Protein AF-A0A2S7ENK1-F1 (afdb_monomer_lite)

pLDDT: mean 70.55, std 12.11, range [43.16, 85.75]

Secondary structure (DSSP, 8-state):
--------S--SS-----HHHHHHHHHHHHS-HHHHHHHHTTTS----SS--SPPPPHHHHHHHHHHHHHHHTT--

Organism: NCBI:txid56455

Sequence (76 aa):
MTLSLQHDASFDVHRKPTRRDVFLSQMDQVVPWAPLCACIAPFYPKVGASGGRPPVGLERMLRIHFLTECRTNRRS

Structure (mmCIF, N/CA/C/O backbone):
data_AF-A0A2S7ENK1-F1
#
_entry.id   AF-A0A2S7ENK1-F1
#
loop_
_atom_site.group_PDB
_atom_site.id
_atom_site.type_symbol
_atom_site.label_atom_id
_atom_site.label_alt_id
_atom_site.label_comp_id
_atom_site.label_asym_id
_atom_site.label_entity_id
_atom_site.label_seq_id
_atom_site.pdbx_PDB_ins_code
_atom_site.Cartn_x
_atom_site.Cartn_y
_atom_site.Cartn_z
_atom_site.occupancy
_atom_site.B_iso_or_equiv
_atom_site.auth_seq_id
_atom_site.auth_comp_id
_atom_site.auth_asym_id
_atom_site.auth_atom_id
_atom_site.pdbx_PDB_model_num
ATOM 1 N N . MET A 1 1 ? 34.831 -5.334 21.196 1.00 45.84 1 MET A N 1
ATOM 2 C CA . MET A 1 1 ? 33.667 -5.887 21.919 1.00 45.84 1 MET A CA 1
ATOM 3 C C . MET A 1 1 ? 32.506 -5.882 20.940 1.00 45.84 1 MET A C 1
ATOM 5 O O . MET A 1 1 ? 32.276 -4.840 20.348 1.00 45.84 1 MET A O 1
ATOM 9 N N . THR A 1 2 ? 32.091 -7.056 20.442 1.00 59.31 2 THR A N 1
ATOM 10 C CA . THR A 1 2 ? 30.858 -7.765 20.878 1.00 59.31 2 THR A CA 1
ATOM 11 C C . THR A 1 2 ? 29.617 -6.864 20.729 1.00 59.31 2 THR A C 1
ATOM 13 O O . THR A 1 2 ? 29.636 -5.732 21.175 1.00 59.31 2 THR A O 1
ATOM 16 N N . LEU A 1 3 ? 28.508 -7.242 20.098 1.00 53.66 3 LEU A N 1
ATOM 17 C CA . LEU A 1 3 ? 27.829 -8.530 20.022 1.00 53.66 3 LEU A CA 1
ATOM 18 C C . LEU A 1 3 ? 26.902 -8.569 18.792 1.00 53.66 3 LEU A C 1
ATOM 20 O O . LEU A 1 3 ? 26.422 -7.542 18.319 1.00 53.66 3 LEU A O 1
ATOM 24 N N . SER A 1 4 ? 26.630 -9.802 18.365 1.00 72.19 4 SER A N 1
ATOM 25 C CA . SER A 1 4 ? 25.447 -10.311 17.664 1.00 72.19 4 SER A CA 1
ATOM 26 C C . SER A 1 4 ? 24.129 -9.584 17.966 1.00 72.19 4 SER A C 1
ATOM 28 O O . SER A 1 4 ? 23.974 -9.054 19.057 1.00 72.19 4 SER A O 1
ATOM 30 N N . LEU A 1 5 ? 23.113 -9.753 17.110 1.00 60.62 5 LEU A N 1
ATOM 31 C CA . LEU A 1 5 ? 21.813 -10.239 17.593 1.00 60.62 5 LEU A CA 1
ATOM 32 C C . LEU A 1 5 ? 20.970 -10.852 16.462 1.00 60.62 5 LEU A C 1
ATOM 34 O O . LEU A 1 5 ? 20.677 -10.221 15.450 1.00 60.62 5 LEU A O 1
ATOM 38 N N . GLN A 1 6 ? 20.594 -12.108 16.687 1.00 70.38 6 GLN A N 1
ATOM 39 C CA . GLN A 1 6 ? 19.545 -12.859 16.005 1.00 70.38 6 GLN A CA 1
ATOM 40 C C . GLN A 1 6 ? 18.185 -12.469 16.612 1.00 70.38 6 GLN A C 1
ATOM 42 O O . GLN A 1 6 ? 18.074 -12.464 17.834 1.00 70.38 6 GLN A O 1
ATOM 47 N N . HIS A 1 7 ? 17.161 -12.205 15.797 1.00 55.78 7 HIS A N 1
ATOM 48 C CA . HIS A 1 7 ? 15.718 -12.303 16.115 1.00 55.78 7 HIS A CA 1
ATOM 49 C C . HIS A 1 7 ? 14.968 -11.908 14.825 1.00 55.78 7 HIS A C 1
ATOM 51 O O . HIS A 1 7 ? 15.388 -10.962 14.172 1.00 55.78 7 HIS A O 1
ATOM 57 N N . ASP A 1 8 ? 13.901 -12.519 14.325 1.00 45.91 8 ASP A N 1
ATOM 58 C CA . ASP A 1 8 ? 12.840 -13.318 14.920 1.00 45.91 8 ASP A CA 1
ATOM 59 C C . ASP A 1 8 ? 12.027 -13.913 13.747 1.00 45.91 8 ASP A C 1
ATOM 61 O O . ASP A 1 8 ? 11.674 -13.180 12.821 1.00 45.91 8 ASP A O 1
ATOM 65 N N . ALA A 1 9 ? 11.760 -15.220 13.745 1.00 56.31 9 ALA A N 1
ATOM 66 C CA . ALA A 1 9 ? 11.030 -15.910 12.674 1.00 56.31 9 ALA A CA 1
ATOM 67 C C . ALA A 1 9 ? 9.630 -16.385 13.122 1.00 56.31 9 ALA A C 1
ATOM 69 O O . ALA A 1 9 ? 9.162 -17.422 12.651 1.00 56.31 9 ALA A O 1
ATOM 70 N N . SER A 1 10 ? 8.965 -15.659 14.033 1.00 52.41 10 SER A N 1
ATOM 71 C CA . SER A 1 10 ? 7.785 -16.174 14.751 1.00 52.41 10 SER A CA 1
ATOM 72 C C . SER A 1 10 ? 6.644 -15.162 14.958 1.00 52.41 10 SER A C 1
ATOM 74 O O . SER A 1 10 ? 5.867 -15.303 15.900 1.00 52.41 10 SER A O 1
ATOM 76 N N . PHE A 1 11 ? 6.470 -14.163 14.085 1.00 55.78 11 PHE A N 1
ATOM 77 C CA . PHE A 1 11 ? 5.378 -13.171 14.212 1.00 55.78 11 PHE A CA 1
ATOM 78 C C . PHE A 1 11 ? 4.277 -13.246 13.133 1.00 55.78 11 PHE A C 1
ATOM 80 O O . PHE A 1 11 ? 3.454 -12.334 13.040 1.00 55.78 11 PHE A O 1
ATOM 87 N N . ASP A 1 12 ? 4.226 -14.302 12.317 1.00 57.03 12 ASP A N 1
ATOM 88 C CA . ASP A 1 12 ? 3.462 -14.266 11.056 1.00 57.03 12 ASP A CA 1
ATOM 89 C C . ASP A 1 12 ? 1.955 -14.605 11.153 1.00 57.03 12 ASP A C 1
ATOM 91 O O . ASP A 1 12 ? 1.199 -14.262 10.254 1.00 57.03 12 ASP A O 1
ATOM 95 N N . VAL A 1 13 ? 1.445 -15.199 12.244 1.00 61.53 13 VAL A N 1
ATOM 96 C CA . VAL A 1 13 ? 0.083 -15.804 12.207 1.00 61.53 13 VAL A CA 1
ATOM 97 C C . VAL A 1 13 ? -1.023 -14.992 12.912 1.00 61.53 13 VAL A C 1
ATOM 99 O O . VAL A 1 13 ? -2.204 -15.236 12.690 1.00 61.53 13 VAL A O 1
ATO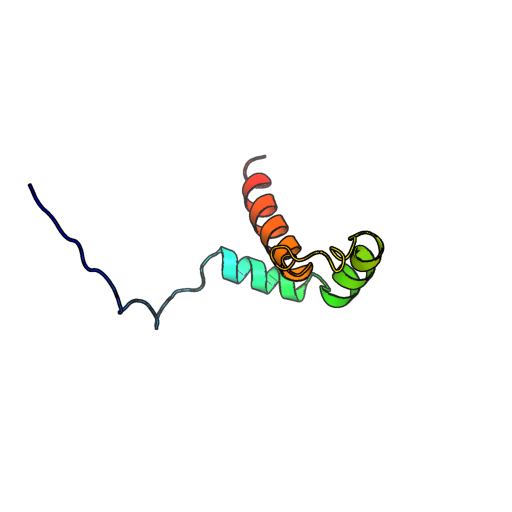M 102 N N . HIS A 1 14 ? -0.701 -13.969 13.713 1.00 57.06 14 HIS A N 1
ATOM 103 C CA . HIS A 1 14 ? -1.718 -13.214 14.479 1.00 57.06 14 HIS A CA 1
ATOM 104 C C . HIS A 1 14 ? -1.534 -11.698 14.413 1.00 57.06 14 HIS A C 1
ATOM 106 O O . HIS A 1 14 ? -1.703 -10.981 15.409 1.00 57.06 14 HIS A O 1
ATOM 112 N N . ARG A 1 15 ? -1.180 -11.165 13.242 1.00 61.47 15 ARG A N 1
ATOM 113 C CA . ARG A 1 15 ? -1.096 -9.714 13.091 1.00 61.47 15 ARG A CA 1
ATOM 114 C C . ARG A 1 15 ? -2.508 -9.132 13.069 1.00 61.47 15 ARG A C 1
ATOM 116 O O . ARG A 1 15 ? -3.156 -9.100 12.030 1.00 61.47 15 ARG A O 1
ATOM 123 N N . LYS A 1 16 ? -2.971 -8.644 14.228 1.00 69.88 16 LYS A N 1
ATOM 124 C CA . LYS A 1 16 ? -4.166 -7.792 14.326 1.00 69.88 16 LYS A CA 1
ATOM 125 C C . LYS A 1 16 ? -4.098 -6.758 13.194 1.00 69.88 16 LYS A C 1
ATOM 127 O O . LYS A 1 16 ? -3.058 -6.088 13.093 1.00 69.88 16 LYS A O 1
ATOM 132 N N . PRO A 1 17 ? -5.139 -6.634 12.347 1.00 68.38 17 PRO A N 1
ATOM 133 C CA . PRO A 1 17 ? -5.107 -5.709 11.228 1.00 68.38 17 PRO A CA 1
ATOM 134 C C . PRO A 1 17 ? -4.782 -4.330 11.784 1.00 68.38 17 PRO A C 1
ATOM 136 O O . PRO A 1 17 ? -5.431 -3.820 12.702 1.00 68.38 17 PRO A O 1
ATOM 139 N N . THR A 1 18 ? -3.677 -3.760 11.309 1.00 76.69 18 THR A N 1
ATOM 140 C CA . THR A 1 18 ? -3.254 -2.454 11.806 1.00 76.69 18 THR A CA 1
ATOM 141 C C . THR A 1 18 ? -4.309 -1.427 11.402 1.00 76.69 18 THR A C 1
ATOM 143 O O . THR A 1 18 ? -4.981 -1.592 10.389 1.00 76.69 18 THR A O 1
ATOM 146 N N . ARG A 1 19 ? -4.439 -0.312 12.131 1.00 75.06 19 ARG A N 1
ATOM 147 C CA . ARG A 1 19 ? -5.402 0.752 11.762 1.00 75.06 19 ARG A CA 1
ATOM 148 C C . ARG A 1 19 ? -5.242 1.232 10.309 1.00 75.06 19 ARG A C 1
ATOM 150 O O . ARG A 1 19 ? -6.194 1.730 9.728 1.00 75.06 19 ARG A O 1
ATOM 157 N N . ARG A 1 20 ? -4.042 1.079 9.733 1.00 76.06 20 ARG A N 1
ATOM 158 C CA . ARG A 1 20 ? -3.736 1.384 8.328 1.00 76.06 20 ARG A CA 1
ATOM 159 C C . ARG A 1 20 ?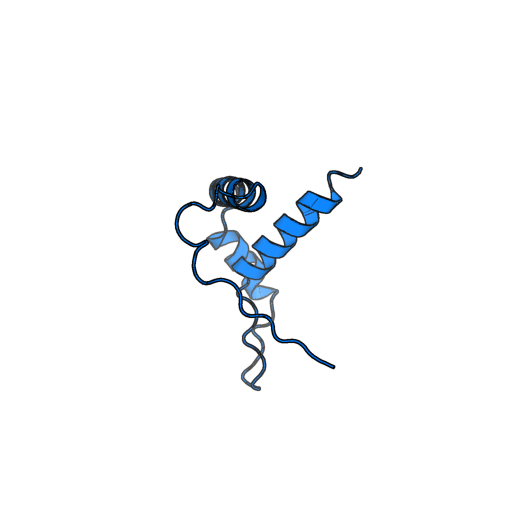 -4.365 0.396 7.358 1.00 76.06 20 ARG A C 1
ATOM 161 O O . ARG A 1 20 ? -4.808 0.813 6.304 1.00 76.06 20 ARG A O 1
ATOM 168 N N . ASP A 1 21 ? -4.396 -0.875 7.728 1.00 80.38 21 ASP A N 1
ATOM 169 C CA . ASP A 1 21 ? -4.969 -1.952 6.927 1.00 80.38 21 ASP A CA 1
ATOM 170 C C . ASP A 1 21 ? -6.495 -1.822 6.855 1.00 80.38 21 ASP A C 1
ATOM 172 O O . ASP A 1 21 ? -7.070 -1.790 5.774 1.00 80.38 21 ASP A O 1
ATOM 176 N N . VAL A 1 22 ? -7.133 -1.567 8.004 1.00 82.75 22 VAL A N 1
ATOM 177 C CA . VAL A 1 22 ? -8.578 -1.285 8.079 1.00 82.75 22 VAL A CA 1
ATOM 178 C C . VAL A 1 22 ? -8.943 -0.041 7.267 1.00 82.75 22 VAL A C 1
ATOM 180 O O . VAL A 1 22 ? -9.916 -0.054 6.522 1.00 82.75 22 VAL A O 1
ATOM 183 N N . PHE A 1 23 ? -8.148 1.027 7.375 1.00 82.19 23 PHE A N 1
ATOM 184 C CA . PHE A 1 23 ? -8.364 2.242 6.592 1.00 82.19 23 PHE A CA 1
ATOM 185 C C . PHE A 1 23 ? -8.204 1.987 5.091 1.00 82.19 23 PHE A C 1
ATOM 187 O O . PHE A 1 23 ? -9.059 2.399 4.318 1.00 82.19 23 PHE A O 1
ATOM 194 N N . LEU A 1 24 ? -7.161 1.264 4.674 1.00 82.19 24 LEU A N 1
ATOM 195 C CA . LEU A 1 24 ? -6.986 0.874 3.276 1.00 82.19 24 LEU A CA 1
ATOM 196 C C . LEU A 1 24 ? -8.152 0.026 2.768 1.00 82.19 24 LEU A C 1
ATOM 198 O O . LEU A 1 24 ? -8.605 0.264 1.657 1.00 82.19 24 LEU A O 1
ATOM 202 N N . SER A 1 25 ? -8.657 -0.914 3.568 1.00 83.31 25 SER A N 1
ATOM 203 C CA 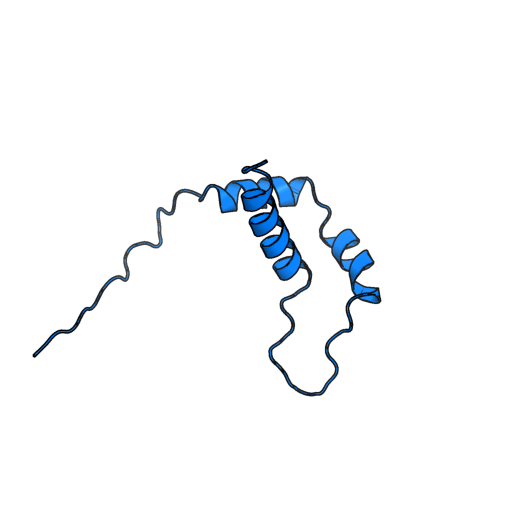. SER A 1 25 ? -9.807 -1.744 3.197 1.00 83.31 25 SER A CA 1
ATOM 204 C C . SER A 1 25 ? -11.085 -0.917 3.036 1.00 83.31 25 SER A C 1
ATOM 206 O O . SER A 1 25 ? -11.813 -1.112 2.067 1.00 83.31 25 SER A O 1
ATOM 208 N N . GLN A 1 26 ? -11.333 0.050 3.923 1.00 84.38 26 GLN A N 1
ATOM 209 C CA . GLN A 1 26 ? -12.449 0.991 3.776 1.00 84.38 26 GLN A CA 1
ATOM 210 C C . GLN A 1 26 ? -12.282 1.865 2.530 1.00 84.38 26 GLN A C 1
ATOM 212 O O . GLN A 1 26 ? -13.236 2.079 1.786 1.00 84.38 26 GLN A O 1
ATOM 217 N N . MET A 1 27 ? -11.062 2.343 2.280 1.00 82.56 27 MET A N 1
ATOM 218 C CA . MET A 1 27 ? -10.743 3.106 1.080 1.00 82.56 27 MET A CA 1
ATOM 219 C C . MET A 1 27 ? -10.941 2.292 -0.193 1.00 82.56 27 MET A C 1
ATOM 221 O O . MET A 1 27 ? -11.425 2.834 -1.174 1.00 82.56 27 MET A O 1
ATOM 225 N N . ASP A 1 28 ? -10.604 1.006 -0.178 1.00 82.50 28 ASP A N 1
ATOM 226 C CA . ASP A 1 28 ? -10.767 0.116 -1.325 1.00 82.50 28 ASP A CA 1
ATOM 227 C C . ASP A 1 28 ? -12.232 -0.066 -1.730 1.00 82.50 28 ASP A C 1
ATOM 229 O O . ASP A 1 28 ? -12.539 -0.172 -2.912 1.00 82.50 28 ASP A O 1
ATOM 233 N N . GLN A 1 29 ? -13.147 0.006 -0.760 1.00 83.81 29 GLN A N 1
ATOM 234 C CA . GLN A 1 29 ? -14.586 -0.050 -1.011 1.00 83.81 29 GLN A CA 1
ATOM 235 C C . GLN A 1 29 ? -15.159 1.258 -1.572 1.00 83.81 29 GLN A C 1
ATOM 237 O O . GLN A 1 29 ? -16.103 1.219 -2.358 1.00 83.81 29 GLN A O 1
ATOM 242 N N . VAL A 1 30 ? -14.627 2.414 -1.159 1.00 85.25 30 VAL A N 1
ATOM 243 C CA . VAL A 1 30 ? -15.169 3.729 -1.559 1.00 85.25 30 VAL A CA 1
ATOM 244 C C . VAL A 1 30 ? -14.458 4.334 -2.768 1.00 85.25 30 VAL A C 1
ATOM 246 O O . VAL A 1 30 ? -15.061 5.117 -3.500 1.00 85.25 30 VAL A O 1
ATOM 249 N N . VAL A 1 31 ? -13.183 4.002 -2.986 1.00 80.56 31 VAL A N 1
ATOM 250 C CA . VAL A 1 31 ? -12.369 4.543 -4.077 1.00 80.56 31 VAL A CA 1
ATOM 251 C C . VAL A 1 31 ? -12.394 3.568 -5.250 1.00 80.56 31 VAL A C 1
ATOM 253 O O . VAL A 1 31 ? -11.843 2.472 -5.152 1.00 80.56 31 VAL A O 1
ATOM 256 N N . PRO A 1 32 ? -12.943 3.962 -6.409 1.00 85.75 32 PRO A N 1
ATOM 257 C CA . PRO A 1 32 ? -12.899 3.121 -7.590 1.00 85.75 32 PRO A CA 1
ATOM 258 C C . PRO A 1 32 ? -11.493 3.195 -8.217 1.00 85.75 32 PRO A C 1
ATOM 260 O O . PRO A 1 32 ? -11.213 4.020 -9.089 1.00 85.75 32 PRO A O 1
ATOM 263 N N . TRP A 1 33 ? -10.578 2.334 -7.757 1.00 81.75 33 TRP A N 1
ATOM 264 C CA . TRP A 1 33 ? -9.162 2.348 -8.158 1.00 81.75 33 TRP A CA 1
ATOM 265 C C . TRP A 1 33 ? -8.939 2.166 -9.654 1.00 81.75 33 TRP A C 1
ATOM 267 O O . TRP A 1 33 ? -8.068 2.824 -10.217 1.00 81.75 33 TRP A O 1
ATOM 277 N N . ALA A 1 34 ? -9.718 1.300 -10.305 1.00 80.81 34 ALA A N 1
ATOM 278 C CA . ALA A 1 34 ? -9.582 1.019 -11.731 1.00 80.81 34 ALA A CA 1
ATOM 279 C C . ALA A 1 34 ? -9.818 2.270 -12.605 1.00 80.81 34 ALA A C 1
ATOM 281 O O . ALA A 1 34 ? -8.902 2.649 -13.341 1.00 80.81 34 ALA A O 1
ATOM 282 N N . PRO A 1 35 ? -10.970 2.970 -12.516 1.00 83.94 35 PRO A N 1
ATOM 283 C CA . PRO A 1 35 ? -11.169 4.206 -13.269 1.00 83.94 35 PRO A CA 1
ATOM 284 C C . PRO A 1 35 ? -10.265 5.341 -12.777 1.00 83.94 35 PRO A C 1
ATOM 286 O O . PRO A 1 35 ? -9.809 6.130 -13.595 1.00 83.94 35 PRO A O 1
ATOM 289 N N . LEU A 1 36 ? -9.927 5.402 -11.483 1.00 83.06 36 LEU A N 1
ATOM 290 C CA . LEU A 1 36 ? -8.981 6.397 -10.969 1.00 83.06 36 LEU A CA 1
ATOM 291 C C . LEU A 1 36 ? -7.597 6.243 -11.620 1.00 83.06 36 LEU A C 1
ATOM 293 O O . LEU A 1 36 ? -7.026 7.213 -12.119 1.00 83.06 36 LEU A O 1
ATOM 297 N N . CYS A 1 37 ? -7.076 5.016 -11.672 1.00 80.62 37 CYS A N 1
ATOM 298 C CA . CYS A 1 37 ? -5.823 4.715 -12.355 1.00 80.62 37 CYS A CA 1
ATOM 299 C C . CYS A 1 37 ? -5.926 4.999 -13.857 1.00 80.62 37 CYS A C 1
ATOM 301 O O . CYS A 1 37 ? -4.972 5.527 -14.420 1.00 80.62 37 CYS A O 1
ATOM 303 N N . ALA A 1 38 ? -7.061 4.702 -14.498 1.00 83.56 38 ALA A N 1
ATOM 304 C CA . ALA A 1 38 ? -7.281 4.991 -15.916 1.00 83.56 38 ALA A CA 1
ATOM 305 C C . ALA A 1 38 ? -7.295 6.500 -16.217 1.00 83.56 38 ALA A C 1
ATOM 307 O O . ALA A 1 38 ? -6.713 6.921 -17.213 1.00 83.56 38 ALA A O 1
ATOM 308 N N . CYS A 1 39 ? -7.882 7.316 -15.336 1.00 85.50 39 CYS A N 1
ATOM 309 C CA . CYS A 1 39 ? -7.863 8.775 -15.445 1.00 85.50 39 CYS A CA 1
ATOM 310 C C . CYS A 1 39 ? -6.456 9.356 -15.263 1.00 85.50 39 CYS A C 1
ATOM 312 O O . CYS A 1 39 ? -6.124 10.348 -15.901 1.00 85.50 39 CYS A O 1
ATOM 314 N N . ILE A 1 40 ? -5.625 8.749 -14.410 1.00 79.56 40 ILE A N 1
ATOM 315 C CA . ILE A 1 40 ? -4.264 9.230 -14.112 1.00 79.56 40 ILE A CA 1
ATOM 316 C C . ILE A 1 40 ? -3.235 8.689 -15.117 1.00 79.56 40 ILE A C 1
ATOM 318 O O . ILE A 1 40 ? -2.234 9.348 -15.389 1.00 79.56 40 ILE A O 1
ATOM 322 N N . ALA A 1 41 ? -3.486 7.524 -15.716 1.00 78.44 41 ALA A N 1
ATOM 323 C CA . ALA A 1 41 ? -2.626 6.894 -16.715 1.00 78.44 41 ALA A CA 1
ATOM 324 C C . ALA A 1 41 ? -2.175 7.809 -17.875 1.00 78.44 41 ALA A C 1
ATOM 326 O O . ALA A 1 41 ? -1.000 7.716 -18.229 1.00 78.44 41 ALA A O 1
ATOM 327 N N . PRO A 1 42 ? -3.016 8.680 -18.475 1.00 81.12 42 PRO A N 1
ATOM 328 C CA . PRO A 1 42 ? -2.566 9.600 -19.524 1.00 81.12 42 PRO A CA 1
ATOM 329 C C . PRO A 1 42 ? -1.669 10.736 -19.008 1.00 81.12 42 PRO A C 1
ATOM 331 O O . PRO A 1 42 ? -0.871 11.266 -19.774 1.00 81.12 42 PRO A O 1
ATOM 334 N N . PHE A 1 43 ? -1.773 11.101 -17.727 1.00 77.75 43 PHE A N 1
ATOM 335 C CA . PHE A 1 43 ? -0.948 12.144 -17.103 1.00 77.75 43 PHE A CA 1
ATOM 336 C C . PHE A 1 43 ? 0.339 11.597 -16.488 1.00 77.75 43 PHE A C 1
ATOM 338 O O . PHE A 1 43 ? 1.270 12.355 -16.225 1.00 77.75 43 PHE A O 1
ATOM 345 N N . TYR A 1 44 ? 0.395 10.290 -16.233 1.00 70.31 44 TYR A N 1
ATOM 346 C CA . TYR A 1 44 ? 1.565 9.646 -15.669 1.00 70.31 44 TYR A CA 1
ATOM 347 C C . TYR A 1 44 ? 2.454 9.129 -16.800 1.00 70.31 44 TYR A C 1
ATOM 349 O O . TYR A 1 44 ? 2.111 8.120 -17.428 1.00 70.31 44 TYR A O 1
ATOM 357 N N . PRO A 1 45 ? 3.598 9.780 -17.084 1.00 67.75 45 PRO A N 1
ATOM 358 C CA . PRO A 1 45 ? 4.506 9.276 -18.095 1.00 67.75 45 PRO A CA 1
ATOM 359 C C . PRO A 1 45 ? 4.944 7.874 -17.674 1.00 67.75 45 PRO A C 1
ATOM 361 O O . PRO A 1 45 ? 5.577 7.680 -16.634 1.00 67.75 45 PRO A O 1
ATOM 364 N N . LYS A 1 46 ? 4.572 6.871 -18.475 1.00 64.44 46 LYS A N 1
ATOM 365 C CA . LYS A 1 46 ? 5.113 5.520 -18.336 1.00 64.44 46 LYS A CA 1
ATOM 366 C C . LYS A 1 46 ? 6.612 5.667 -18.548 1.00 64.44 46 LYS A C 1
ATOM 368 O O . LYS A 1 46 ? 7.027 5.990 -19.657 1.00 64.44 46 LYS A O 1
ATOM 373 N N . VAL A 1 47 ? 7.391 5.537 -17.472 1.00 57.16 47 VAL A N 1
ATOM 374 C CA . VAL A 1 47 ? 8.851 5.666 -17.517 1.00 57.16 47 VAL A CA 1
ATOM 375 C C . VAL A 1 47 ? 9.336 4.783 -18.663 1.00 57.16 47 VAL A C 1
ATOM 377 O O . VAL A 1 47 ? 9.072 3.580 -18.674 1.00 57.16 47 VAL A O 1
ATOM 380 N N . GLY A 1 48 ? 9.889 5.434 -19.688 1.00 53.56 48 GLY A N 1
ATOM 381 C CA . GLY A 1 48 ? 10.214 4.820 -20.967 1.00 53.56 48 GLY A CA 1
ATOM 382 C C . GLY A 1 48 ? 11.260 3.718 -20.831 1.00 53.56 48 GLY A C 1
ATOM 383 O O . GLY A 1 48 ? 11.853 3.528 -19.774 1.00 53.56 48 GLY A O 1
ATOM 384 N N . ALA A 1 49 ? 11.499 3.019 -21.939 1.00 55.41 49 ALA A N 1
ATOM 385 C CA . ALA A 1 49 ? 12.360 1.844 -22.107 1.00 55.41 49 ALA A CA 1
ATOM 386 C C . ALA A 1 49 ? 13.841 1.968 -21.655 1.00 55.41 49 ALA A C 1
ATOM 388 O O . ALA A 1 49 ? 14.629 1.055 -21.891 1.00 55.41 49 ALA A O 1
ATOM 389 N N . SER A 1 50 ? 14.237 3.052 -20.988 1.00 56.91 50 SER A N 1
ATOM 390 C CA . SER A 1 50 ? 15.566 3.252 -20.412 1.00 56.91 50 SER A CA 1
ATOM 391 C C . SER A 1 50 ? 15.556 2.800 -18.952 1.00 56.91 50 SER A C 1
ATOM 393 O O . SER A 1 50 ? 15.150 3.542 -18.060 1.00 56.91 50 SER A O 1
ATOM 395 N N . GLY A 1 51 ? 15.956 1.544 -18.744 1.00 59.25 51 GLY A N 1
ATOM 396 C CA . GLY A 1 51 ? 15.897 0.800 -17.486 1.00 59.25 51 GLY A CA 1
ATOM 397 C C . GLY A 1 51 ? 16.182 1.615 -16.220 1.00 59.25 51 GLY A C 1
ATOM 398 O O . GLY A 1 51 ? 17.299 2.062 -15.973 1.00 59.25 51 GLY A O 1
ATOM 399 N N . GLY A 1 52 ? 15.154 1.723 -15.382 1.00 67.00 52 GLY A N 1
ATOM 400 C CA . GLY A 1 52 ? 15.214 2.185 -14.001 1.00 67.00 52 GLY A CA 1
ATOM 401 C C . GLY A 1 52 ? 14.273 1.353 -13.128 1.00 67.00 52 GLY A C 1
ATOM 402 O O . GLY A 1 52 ? 13.544 0.497 -13.635 1.00 67.00 52 GLY A O 1
ATOM 403 N N . ARG A 1 53 ? 14.293 1.585 -11.805 1.00 55.56 53 ARG A N 1
ATOM 404 C CA . ARG A 1 53 ? 13.411 0.904 -10.836 1.00 55.56 53 ARG A CA 1
ATOM 405 C C . ARG A 1 53 ? 11.974 0.921 -11.372 1.00 55.56 53 ARG A C 1
ATOM 407 O O . ARG A 1 53 ? 11.508 2.014 -11.703 1.00 55.56 53 ARG A O 1
ATOM 414 N N . PRO A 1 54 ? 11.277 -0.232 -11.448 1.00 57.09 54 PRO A N 1
ATOM 415 C CA . PRO A 1 54 ? 9.930 -0.267 -11.994 1.00 57.09 54 PRO A CA 1
ATOM 416 C C . PRO A 1 54 ? 9.093 0.783 -11.263 1.00 57.09 54 PRO A C 1
ATOM 418 O O . PRO A 1 54 ? 9.146 0.828 -10.022 1.00 57.09 54 PRO A O 1
ATOM 421 N N . PRO A 1 55 ? 8.387 1.667 -11.993 1.00 59.69 55 PRO A N 1
ATOM 422 C CA . PRO A 1 55 ? 7.559 2.667 -11.356 1.00 59.69 55 PRO A CA 1
ATOM 423 C C . PRO A 1 55 ? 6.617 1.931 -10.415 1.00 59.69 55 PRO A C 1
ATOM 425 O O . PRO A 1 55 ? 6.007 0.920 -10.773 1.00 59.69 55 PRO A O 1
ATOM 428 N N . VAL A 1 56 ? 6.570 2.399 -9.17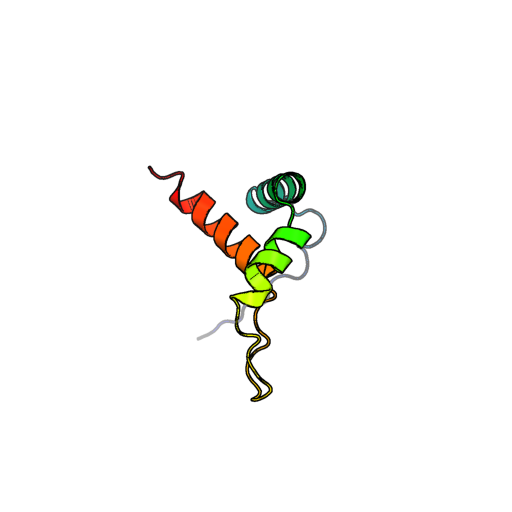1 1.00 62.34 56 VAL A N 1
ATOM 429 C CA . VA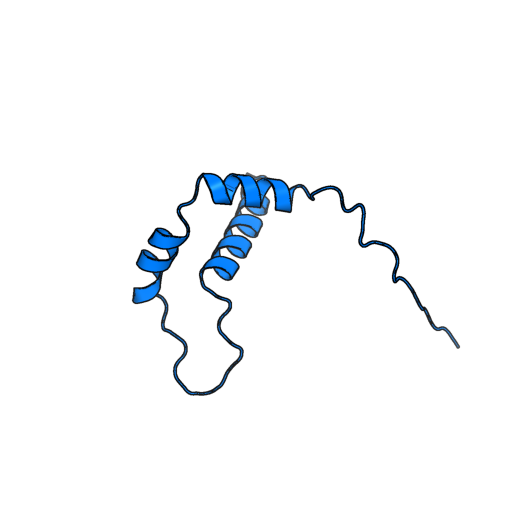L A 1 56 ? 5.596 1.919 -8.199 1.00 62.34 56 VAL A CA 1
ATOM 430 C C . VAL A 1 56 ? 4.241 2.023 -8.889 1.00 62.34 56 VAL A C 1
ATOM 432 O O . VAL A 1 56 ? 3.864 3.124 -9.281 1.00 62.34 56 VAL A O 1
ATOM 435 N N . GLY A 1 57 ? 3.564 0.887 -9.111 1.00 74.00 57 GLY A N 1
ATOM 436 C CA . GLY A 1 57 ? 2.299 0.873 -9.848 1.00 74.00 57 GLY A CA 1
ATOM 437 C C . GLY A 1 57 ? 1.375 1.959 -9.305 1.00 74.00 57 GLY A C 1
ATOM 438 O O . GLY A 1 57 ? 1.328 2.141 -8.086 1.00 74.00 57 GLY A O 1
ATOM 439 N N . LEU A 1 58 ? 0.704 2.703 -10.191 1.00 75.31 58 LEU A N 1
ATOM 440 C CA . LEU A 1 58 ? -0.106 3.884 -9.846 1.00 75.31 58 LEU A CA 1
ATOM 441 C C . LEU A 1 58 ? -0.963 3.653 -8.599 1.00 75.31 58 LEU A C 1
ATOM 443 O O . LEU A 1 58 ? -0.957 4.452 -7.668 1.00 75.31 58 LEU A O 1
ATOM 447 N N . GLU A 1 59 ? -1.593 2.487 -8.536 1.00 76.56 59 GLU A N 1
ATOM 448 C CA . GLU A 1 59 ? -2.398 2.029 -7.411 1.00 76.56 59 GLU A CA 1
ATOM 449 C C . GLU A 1 59 ? -1.630 1.992 -6.072 1.00 76.56 59 GLU A C 1
ATOM 451 O O . GLU A 1 59 ? -2.113 2.475 -5.050 1.00 76.56 59 GLU A O 1
ATOM 456 N N . ARG A 1 60 ? -0.391 1.480 -6.055 1.00 80.06 60 ARG A N 1
ATOM 457 C CA . ARG A 1 60 ? 0.461 1.456 -4.854 1.00 80.06 60 ARG A CA 1
ATOM 458 C C . ARG A 1 60 ? 0.906 2.863 -4.452 1.00 80.06 60 ARG A C 1
ATOM 460 O O . ARG A 1 60 ? 0.950 3.147 -3.257 1.00 80.06 60 ARG A O 1
ATOM 467 N N . MET A 1 61 ? 1.221 3.730 -5.414 1.00 84.25 61 MET A N 1
ATOM 468 C CA . MET A 1 61 ? 1.585 5.124 -5.133 1.00 84.25 61 MET A CA 1
ATOM 469 C C . MET A 1 61 ? 0.414 5.858 -4.475 1.00 84.25 61 MET A C 1
ATOM 471 O O . MET A 1 61 ? 0.585 6.451 -3.409 1.00 84.25 61 MET A O 1
ATOM 475 N N . LEU A 1 62 ? -0.786 5.718 -5.042 1.00 82.19 62 LEU A N 1
ATOM 476 C CA . LEU A 1 62 ? -1.992 6.341 -4.508 1.00 82.19 62 LEU A CA 1
ATOM 477 C C . LEU A 1 62 ? -2.314 5.824 -3.102 1.00 82.19 62 LEU A C 1
ATOM 479 O O . LEU A 1 62 ? -2.519 6.629 -2.197 1.00 82.19 62 LEU A O 1
ATOM 483 N N . ARG A 1 63 ? -2.261 4.505 -2.865 1.00 83.00 63 ARG A N 1
ATOM 484 C CA . ARG A 1 63 ? -2.467 3.930 -1.521 1.00 83.00 63 ARG A CA 1
ATOM 485 C C . ARG A 1 63 ? -1.505 4.503 -0.475 1.00 83.00 63 ARG A C 1
ATOM 487 O O . ARG A 1 63 ? -1.918 4.780 0.650 1.00 83.00 63 ARG A O 1
ATOM 494 N N . ILE A 1 64 ? -0.233 4.710 -0.829 1.00 83.88 64 ILE A N 1
ATOM 495 C CA . ILE A 1 64 ? 0.759 5.327 0.069 1.00 83.88 64 ILE A CA 1
ATOM 496 C C . ILE A 1 64 ? 0.432 6.802 0.314 1.00 83.88 64 ILE A C 1
ATOM 498 O O . ILE A 1 64 ? 0.528 7.258 1.457 1.00 83.88 64 ILE A O 1
ATOM 502 N N . HIS A 1 65 ? 0.040 7.535 -0.729 1.00 82.56 65 HIS A N 1
ATOM 503 C CA . HIS A 1 65 ? -0.333 8.939 -0.612 1.00 82.56 65 HIS A CA 1
ATOM 504 C C . HIS A 1 65 ? -1.541 9.104 0.314 1.00 82.56 65 HIS A C 1
ATOM 506 O O . HIS A 1 65 ? -1.434 9.804 1.313 1.00 82.56 65 HIS A O 1
ATOM 512 N N . PHE A 1 66 ? -2.620 8.349 0.108 1.00 80.94 66 PHE A N 1
ATOM 513 C CA . PHE A 1 66 ? -3.792 8.388 0.986 1.00 80.94 66 PHE A CA 1
ATOM 514 C C . PHE A 1 66 ? -3.482 7.996 2.438 1.00 80.94 66 PHE A C 1
ATOM 516 O O . PHE A 1 66 ? -3.972 8.623 3.378 1.00 80.94 66 PHE A O 1
ATOM 523 N N . LEU A 1 67 ? -2.619 6.997 2.650 1.00 82.75 67 LEU A N 1
ATOM 524 C CA . LEU A 1 67 ? -2.135 6.643 3.988 1.00 82.75 67 LEU A CA 1
ATOM 525 C C . LEU A 1 67 ? -1.286 7.736 4.643 1.00 82.75 67 LEU A C 1
ATOM 527 O O . LEU A 1 67 ? -1.181 7.764 5.874 1.00 82.75 67 LEU A O 1
ATOM 531 N N . THR A 1 68 ? -0.620 8.563 3.842 1.00 81.00 68 THR A N 1
ATOM 532 C CA . THR A 1 68 ? 0.200 9.685 4.308 1.00 81.00 68 THR A CA 1
ATOM 533 C C . THR A 1 68 ? -0.689 10.889 4.607 1.00 81.00 68 THR A C 1
ATOM 535 O O . THR A 1 68 ? -0.633 11.394 5.727 1.00 81.00 68 THR A O 1
ATOM 538 N N . GLU A 1 69 ? -1.595 11.245 3.695 1.00 78.50 69 GLU A N 1
ATOM 539 C CA . GLU A 1 69 ? -2.568 12.334 3.850 1.00 78.50 69 GLU A CA 1
ATOM 540 C C . GLU A 1 69 ? -3.536 12.107 5.019 1.00 78.50 69 GLU A C 1
ATOM 542 O O . GLU A 1 69 ? -3.851 13.015 5.784 1.00 78.50 69 GLU A O 1
ATOM 547 N N . CYS A 1 70 ? -3.952 10.864 5.277 1.00 70.12 70 CYS A N 1
ATOM 548 C CA . CYS A 1 70 ? -4.774 10.576 6.454 1.00 70.12 70 CYS A CA 1
ATOM 549 C C . CYS A 1 70 ? -4.031 10.844 7.782 1.00 70.12 70 CYS A C 1
ATOM 551 O O . CYS A 1 70 ? -4.667 11.112 8.806 1.00 70.12 70 CYS A O 1
ATOM 553 N N . ARG A 1 71 ? -2.690 10.781 7.805 1.00 64.06 71 ARG A N 1
ATOM 554 C CA . ARG A 1 71 ? -1.907 11.121 9.009 1.00 64.06 71 ARG A CA 1
ATOM 555 C C . ARG A 1 71 ? -1.741 12.625 9.192 1.00 64.06 71 ARG A C 1
ATOM 557 O O . ARG A 1 71 ? -1.584 13.061 10.333 1.00 64.06 71 ARG A O 1
ATOM 564 N N . THR A 1 72 ? -1.706 13.389 8.105 1.00 63.47 72 THR A N 1
ATOM 565 C CA . THR A 1 72 ? -1.536 14.849 8.131 1.00 63.47 72 THR A CA 1
ATOM 566 C C . THR A 1 72 ? -2.866 15.544 8.422 1.00 63.47 72 THR A C 1
ATOM 568 O O . THR A 1 72 ? -2.900 16.422 9.278 1.00 63.47 72 THR A O 1
ATOM 571 N N . ASN A 1 73 ? -3.975 15.060 7.852 1.00 58.38 73 ASN A N 1
ATOM 572 C CA . ASN A 1 73 ? -5.318 15.626 8.033 1.00 58.38 73 ASN A CA 1
ATOM 573 C C . ASN A 1 73 ? -5.945 15.367 9.421 1.00 58.38 73 ASN A C 1
ATOM 575 O O . ASN A 1 73 ? -7.002 15.888 9.741 1.00 58.38 73 ASN A O 1
ATOM 579 N N . ARG A 1 74 ? -5.310 14.556 10.280 1.00 55.81 74 ARG A N 1
ATOM 580 C CA . ARG A 1 74 ? -5.748 14.358 11.678 1.00 55.81 74 ARG A CA 1
ATOM 581 C C . ARG A 1 74 ? -5.086 15.337 12.663 1.00 55.81 74 ARG A C 1
ATOM 583 O O . ARG A 1 74 ? -5.223 15.164 13.872 1.00 55.81 74 ARG A O 1
ATOM 590 N N . ARG A 1 75 ? -4.283 16.279 12.155 1.00 52.56 75 ARG A N 1
ATOM 591 C CA . ARG A 1 75 ? -3.503 17.253 12.937 1.00 52.56 75 ARG A CA 1
ATOM 592 C C . ARG A 1 75 ? -3.918 18.712 12.691 1.00 52.56 75 ARG A C 1
ATOM 594 O O . ARG A 1 75 ? -3.250 19.596 13.218 1.00 52.56 75 ARG A O 1
ATOM 601 N N . SER A 1 76 ? -4.984 18.933 11.923 1.00 43.16 76 SER A N 1
ATOM 602 C CA . SER A 1 76 ? -5.668 20.216 11.736 1.00 43.16 76 SER A CA 1
ATOM 603 C C . SER A 1 76 ? -7.110 20.095 12.206 1.00 43.16 76 SER A C 1
ATOM 605 O O . SER A 1 76 ? -7.687 21.167 12.479 1.00 43.16 76 SER A O 1
#

Radius of gyration: 18.41 Å; chains: 1; bounding box: 49×36×44 Å

InterPro domains:
  IPR008490 Transposase InsH, N-terminal [PF05598] (18-70)

Foldseek 3Di:
DDDDDDDDDPDPDDPDQPPLNVVLVVCPVVPPLVVVLVVCV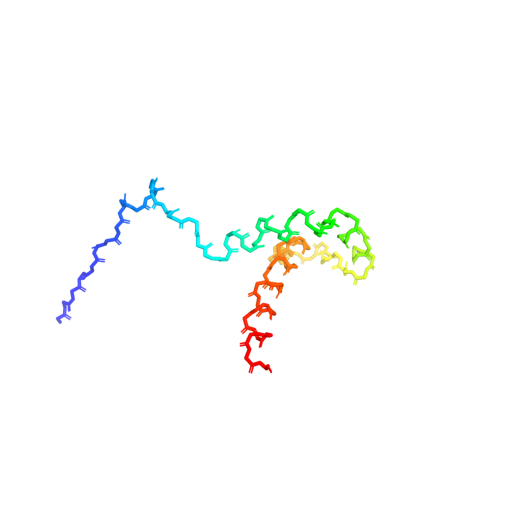VVDPCPDPPDDDHPPRPSNVVSVVVSVVVVVVVVD